Protein AF-H1G327-F1 (afdb_monomer)

Structure (mmCIF, N/CA/C/O backbone):
data_AF-H1G327-F1
#
_entry.id   AF-H1G327-F1
#
loop_
_atom_site.group_PDB
_atom_site.id
_atom_site.type_symbol
_atom_site.label_atom_id
_atom_site.label_alt_id
_atom_site.label_comp_id
_atom_site.label_asym_id
_atom_site.label_entity_id
_atom_site.label_seq_id
_atom_site.pdbx_PDB_ins_code
_atom_site.Cartn_x
_atom_site.Cartn_y
_atom_site.Cartn_z
_atom_site.occupancy
_atom_site.B_iso_or_equiv
_atom_site.auth_seq_id
_atom_site.auth_comp_id
_atom_site.auth_asym_id
_atom_site.auth_atom_id
_atom_site.pdbx_PDB_model_num
ATOM 1 N N . MET A 1 1 ? 2.417 -22.690 12.883 1.00 35.09 1 MET A N 1
ATOM 2 C CA . MET A 1 1 ? 2.692 -21.764 14.005 1.00 35.09 1 MET A CA 1
ATOM 3 C C . MET A 1 1 ? 3.210 -20.440 13.438 1.00 35.09 1 MET A C 1
ATOM 5 O O . MET A 1 1 ? 4.411 -20.250 13.324 1.00 35.09 1 MET A O 1
ATOM 9 N N . PHE A 1 2 ? 2.313 -19.552 12.999 1.00 34.25 2 PHE A N 1
ATOM 10 C CA . PHE A 1 2 ? 2.676 -18.221 12.495 1.00 34.25 2 PHE A CA 1
ATOM 11 C C . PHE A 1 2 ? 2.764 -17.276 13.699 1.00 34.25 2 PHE A C 1
ATOM 13 O O . PHE A 1 2 ? 1.744 -16.910 14.280 1.00 34.25 2 PHE A O 1
ATOM 20 N N . ARG A 1 3 ? 3.977 -16.927 14.141 1.00 35.06 3 ARG A N 1
ATOM 21 C CA . ARG A 1 3 ? 4.141 -15.888 15.166 1.00 35.06 3 ARG A CA 1
ATOM 22 C C . ARG A 1 3 ? 3.789 -14.544 14.526 1.00 35.06 3 ARG A C 1
ATOM 24 O O . ARG A 1 3 ? 4.569 -14.036 13.725 1.00 35.06 3 ARG A O 1
ATOM 31 N N . ARG A 1 4 ? 2.639 -13.966 14.896 1.00 42.50 4 ARG A N 1
ATOM 32 C CA . ARG A 1 4 ? 2.349 -12.535 14.706 1.00 42.50 4 ARG A CA 1
ATOM 33 C C . ARG A 1 4 ? 3.420 -11.742 15.460 1.00 42.50 4 ARG A C 1
ATOM 35 O O . ARG A 1 4 ? 3.302 -11.504 16.656 1.00 42.50 4 ARG A O 1
ATOM 42 N N . ARG A 1 5 ? 4.511 -11.393 14.780 1.00 41.59 5 ARG A N 1
ATOM 43 C CA . ARG A 1 5 ? 5.430 -10.354 15.243 1.00 41.59 5 ARG A CA 1
ATOM 44 C C . ARG A 1 5 ? 4.744 -9.033 14.916 1.00 41.59 5 ARG A C 1
ATOM 46 O O . ARG A 1 5 ? 4.684 -8.661 13.749 1.00 41.59 5 ARG A O 1
ATOM 53 N N . SER A 1 6 ? 4.195 -8.357 15.923 1.00 45.12 6 SER A N 1
ATOM 54 C CA . SER A 1 6 ? 3.923 -6.929 15.789 1.00 45.12 6 SER A CA 1
ATOM 55 C C . SER A 1 6 ? 5.266 -6.262 15.491 1.00 45.12 6 SER A C 1
ATOM 57 O O . SER A 1 6 ? 6.222 -6.385 16.259 1.00 45.12 6 SER A O 1
ATOM 59 N N . LEU A 1 7 ? 5.401 -5.680 14.302 1.00 46.38 7 LEU A N 1
ATOM 60 C CA . LEU A 1 7 ? 6.617 -4.971 13.927 1.00 46.38 7 LEU A CA 1
ATOM 61 C C . LEU A 1 7 ? 6.665 -3.691 14.773 1.00 46.38 7 LEU A C 1
ATOM 63 O O . LEU A 1 7 ? 5.745 -2.879 14.668 1.00 46.38 7 LEU A O 1
ATOM 67 N N . PRO A 1 8 ? 7.679 -3.492 15.635 1.00 49.16 8 PRO A N 1
ATOM 68 C CA . PRO A 1 8 ? 7.801 -2.236 16.359 1.00 49.16 8 PRO A CA 1
ATOM 69 C C . PRO A 1 8 ? 7.996 -1.094 15.352 1.00 49.16 8 PRO A C 1
ATOM 71 O O . PRO A 1 8 ? 8.646 -1.276 14.320 1.00 49.16 8 PRO A O 1
ATOM 74 N N . ALA A 1 9 ? 7.475 0.098 15.660 1.00 54.62 9 ALA A N 1
ATOM 75 C CA . ALA A 1 9 ? 7.558 1.299 14.813 1.00 54.62 9 ALA A CA 1
ATOM 76 C C . ALA A 1 9 ? 9.000 1.704 14.409 1.00 54.62 9 ALA A C 1
ATOM 78 O O . ALA A 1 9 ? 9.211 2.583 13.575 1.00 54.62 9 ALA A O 1
ATOM 79 N N . THR A 1 10 ? 10.011 1.043 14.973 1.00 58.53 10 THR A N 1
ATOM 80 C CA . THR A 1 10 ? 11.437 1.218 14.693 1.00 58.53 10 THR A CA 1
ATOM 81 C C . THR A 1 10 ? 11.879 0.737 13.305 1.00 58.53 10 THR A C 1
ATOM 83 O O . THR A 1 10 ? 12.943 1.148 12.850 1.00 58.53 10 THR A O 1
ATOM 86 N N . TRP A 1 11 ? 11.083 -0.072 12.594 1.00 71.25 11 TRP A N 1
ATOM 87 C CA . TRP A 1 11 ? 11.464 -0.627 11.281 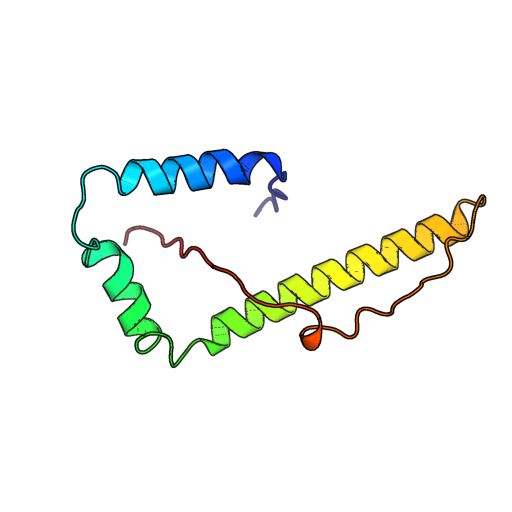1.00 71.25 11 TRP A CA 1
ATOM 88 C C . TRP A 1 11 ? 11.072 0.229 10.071 1.00 71.25 11 TRP A C 1
ATOM 90 O O . TRP A 1 11 ? 11.515 -0.056 8.958 1.00 71.25 11 TRP A O 1
ATOM 100 N N . VAL A 1 12 ? 10.305 1.305 10.271 1.00 79.88 12 VAL A N 1
ATOM 101 C CA . VAL A 1 12 ? 9.834 2.160 9.168 1.00 79.88 12 VAL A CA 1
ATOM 102 C C . VAL A 1 12 ? 11.002 2.842 8.451 1.00 79.88 12 VAL A C 1
ATOM 104 O O . VAL A 1 12 ? 11.101 2.768 7.230 1.00 79.88 12 VAL A O 1
ATOM 107 N N . LYS A 1 13 ? 11.928 3.463 9.197 1.00 84.94 13 LYS A N 1
ATOM 108 C CA . LYS A 1 13 ? 13.077 4.163 8.595 1.00 84.94 13 LYS A CA 1
ATOM 109 C C . LYS A 1 13 ? 13.992 3.214 7.802 1.00 84.94 13 LYS A C 1
ATOM 111 O O . LYS A 1 13 ? 14.223 3.508 6.634 1.00 84.94 13 LYS A O 1
ATOM 116 N N . PRO A 1 14 ? 14.437 2.063 8.351 1.00 88.81 14 PRO A N 1
ATOM 117 C CA . PRO A 1 14 ? 15.233 1.103 7.585 1.00 88.81 14 PRO A CA 1
ATOM 118 C C . PRO A 1 14 ? 14.560 0.609 6.299 1.00 88.81 14 PRO A C 1
ATOM 120 O O . PRO A 1 14 ? 15.232 0.466 5.280 1.00 88.81 14 PRO A O 1
ATOM 123 N N . LEU A 1 15 ? 13.243 0.369 6.322 1.00 86.75 15 LEU A N 1
ATOM 124 C CA . LEU A 1 15 ? 12.496 -0.053 5.134 1.00 86.75 15 LEU A CA 1
ATOM 125 C C . LEU A 1 15 ? 12.527 1.023 4.041 1.00 86.75 15 LEU A C 1
ATOM 127 O O . LEU A 1 15 ? 12.819 0.726 2.883 1.00 86.75 15 LEU A O 1
ATOM 131 N N . LEU A 1 16 ? 12.255 2.275 4.415 1.00 88.38 16 LEU A N 1
ATOM 132 C CA . LEU A 1 16 ? 12.278 3.404 3.485 1.00 88.38 16 LEU A CA 1
ATOM 133 C C . LEU A 1 16 ? 13.693 3.687 2.965 1.00 88.38 16 LEU A C 1
ATOM 135 O O . LEU A 1 16 ? 13.864 3.995 1.786 1.00 88.38 16 LEU A O 1
ATOM 139 N N . ASP A 1 17 ? 14.717 3.527 3.805 1.00 90.62 17 ASP A N 1
ATOM 140 C CA . ASP A 1 17 ? 16.113 3.651 3.388 1.00 90.62 17 ASP A CA 1
ATOM 141 C C . ASP A 1 17 ? 16.512 2.575 2.377 1.00 90.62 17 ASP A C 1
ATOM 143 O O . ASP A 1 17 ? 17.183 2.889 1.390 1.00 90.62 17 ASP A O 1
ATOM 147 N N . LEU A 1 18 ? 16.063 1.332 2.573 1.00 89.62 18 LEU A N 1
ATOM 148 C CA . LEU A 1 18 ? 16.292 0.245 1.626 1.00 89.62 18 LEU A CA 1
ATOM 149 C C . LEU A 1 18 ? 15.595 0.515 0.288 1.00 89.62 18 LEU A C 1
ATOM 151 O O . LEU A 1 18 ? 16.229 0.399 -0.761 1.00 89.62 18 LEU A O 1
ATOM 155 N N . ALA A 1 19 ? 14.324 0.925 0.319 1.00 87.19 19 ALA A N 1
ATOM 156 C CA . ALA A 1 19 ? 13.575 1.282 -0.885 1.00 87.19 19 ALA A CA 1
ATOM 157 C C . ALA A 1 19 ? 14.265 2.427 -1.648 1.00 87.19 19 ALA A C 1
ATOM 159 O O . ALA A 1 19 ? 14.492 2.338 -2.855 1.00 87.19 19 ALA A O 1
ATOM 160 N N . ARG A 1 20 ? 14.702 3.470 -0.931 1.00 89.62 20 ARG A N 1
ATOM 161 C CA . ARG A 1 20 ? 15.462 4.588 -1.502 1.00 89.62 20 ARG A CA 1
ATOM 162 C C . ARG A 1 20 ? 16.790 4.134 -2.109 1.00 89.62 20 ARG A C 1
ATOM 164 O O . ARG A 1 20 ? 17.168 4.610 -3.179 1.00 89.62 20 ARG A O 1
ATOM 171 N N . ALA A 1 21 ? 17.516 3.243 -1.437 1.00 91.50 21 ALA A N 1
ATOM 172 C CA . ALA A 1 21 ? 18.782 2.715 -1.933 1.00 91.50 21 ALA A CA 1
ATOM 173 C C . ALA A 1 21 ? 18.595 1.882 -3.211 1.00 91.50 21 ALA A C 1
ATOM 175 O O . ALA A 1 21 ? 19.370 2.052 -4.151 1.00 91.50 21 ALA A O 1
ATOM 176 N N . ALA A 1 22 ? 17.549 1.053 -3.278 1.00 86.88 22 ALA A N 1
ATOM 177 C CA . ALA A 1 22 ? 17.235 0.225 -4.444 1.00 86.88 22 ALA A CA 1
ATOM 178 C C . ALA A 1 22 ? 16.943 1.052 -5.711 1.00 86.88 22 ALA A C 1
ATOM 180 O O . ALA A 1 22 ? 17.242 0.616 -6.824 1.00 86.88 22 ALA A O 1
ATOM 181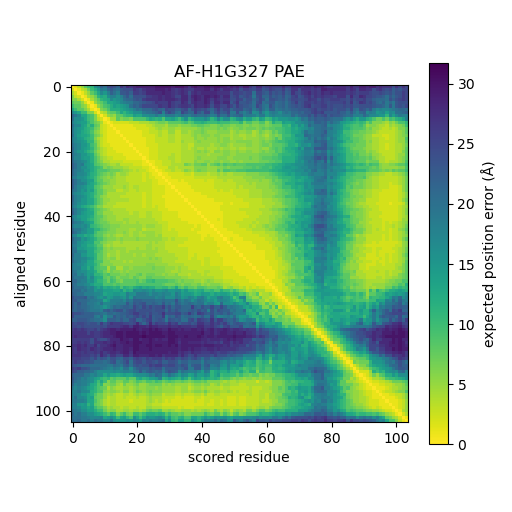 N N . CYS A 1 23 ? 16.408 2.264 -5.546 1.00 88.88 23 CYS A N 1
ATOM 182 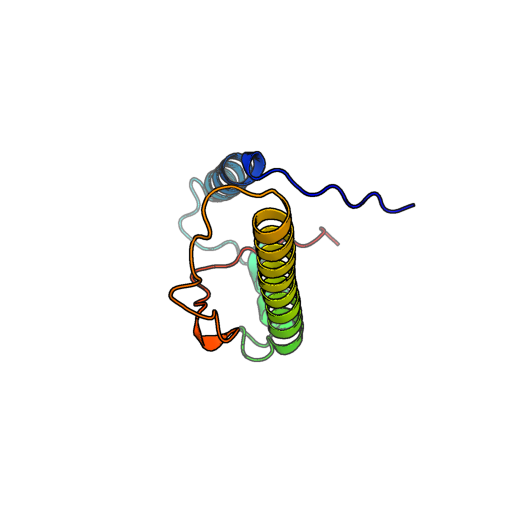C CA . CYS A 1 23 ? 16.095 3.175 -6.648 1.00 88.88 23 CYS A CA 1
ATOM 183 C C . CYS A 1 23 ? 17.260 4.101 -7.048 1.00 88.88 23 CYS A C 1
ATOM 185 O O . CYS A 1 23 ? 17.157 4.830 -8.034 1.00 88.88 23 CYS A O 1
ATOM 187 N N . ARG A 1 24 ? 18.379 4.114 -6.309 1.00 92.06 24 ARG A N 1
ATOM 188 C CA . ARG A 1 24 ? 19.482 5.056 -6.555 1.00 92.06 24 ARG A CA 1
ATOM 189 C C . ARG A 1 24 ? 20.108 4.841 -7.939 1.00 92.06 24 ARG A C 1
ATOM 191 O O . ARG A 1 24 ? 20.440 3.722 -8.312 1.00 92.06 24 ARG A O 1
ATOM 198 N N . GLY A 1 25 ? 20.319 5.933 -8.677 1.00 92.19 25 GLY A N 1
ATOM 199 C CA . GLY A 1 25 ? 20.951 5.902 -10.004 1.00 92.19 25 GLY A CA 1
ATOM 200 C C . GLY A 1 25 ? 20.042 5.394 -11.130 1.00 92.19 25 GLY A C 1
ATOM 201 O O . GLY A 1 25 ? 20.511 5.208 -12.250 1.00 92.19 25 GLY A O 1
ATOM 202 N N . ARG A 1 26 ? 18.751 5.169 -10.857 1.00 89.69 26 ARG A N 1
ATOM 203 C CA . ARG A 1 26 ? 17.740 4.841 -11.866 1.00 89.69 26 ARG A CA 1
ATOM 204 C C . ARG A 1 26 ? 17.005 6.121 -12.260 1.00 89.69 26 ARG A C 1
ATOM 206 O O . ARG A 1 26 ? 16.338 6.718 -11.423 1.00 89.69 26 ARG A O 1
ATOM 213 N N . ALA A 1 27 ? 17.149 6.540 -13.516 1.00 92.12 27 ALA A N 1
ATOM 214 C CA . ALA A 1 27 ? 16.407 7.682 -14.057 1.00 92.12 27 ALA A CA 1
ATOM 215 C C . ALA A 1 27 ? 14.956 7.316 -14.410 1.00 92.12 27 ALA A C 1
ATOM 217 O O . ALA A 1 27 ? 14.075 8.162 -14.333 1.00 92.12 27 ALA A O 1
ATOM 218 N N . GLU A 1 28 ? 14.717 6.046 -14.743 1.00 94.00 28 GLU A N 1
ATOM 219 C CA . GLU A 1 28 ? 13.415 5.531 -15.163 1.00 94.00 28 GLU A CA 1
ATOM 220 C C . GLU A 1 28 ? 12.880 4.477 -14.179 1.00 94.00 28 GLU A C 1
ATOM 222 O O . GLU A 1 28 ? 13.673 3.719 -13.597 1.00 94.00 28 GLU A O 1
ATOM 227 N N . PRO A 1 29 ? 11.547 4.364 -14.013 1.00 90.12 29 PRO A N 1
ATOM 228 C CA . PRO A 1 29 ? 10.928 3.321 -13.204 1.00 90.12 29 PRO A CA 1
ATOM 229 C C . PRO A 1 29 ? 11.284 1.906 -13.680 1.00 90.12 29 PRO A C 1
ATOM 231 O O . PRO A 1 29 ? 11.280 1.592 -14.873 1.00 90.12 29 PRO A O 1
ATOM 234 N N . ILE A 1 30 ? 11.525 0.997 -12.733 1.00 90.25 30 ILE A N 1
ATOM 235 C CA . ILE A 1 30 ? 11.862 -0.398 -13.040 1.00 90.25 30 ILE A CA 1
ATOM 236 C C . ILE A 1 30 ? 10.580 -1.158 -13.403 1.00 90.25 30 ILE A C 1
ATOM 238 O O . ILE A 1 30 ? 9.846 -1.609 -12.527 1.00 90.25 30 ILE A O 1
ATOM 242 N N . GLY A 1 31 ? 10.332 -1.340 -14.703 1.00 91.62 31 GLY A N 1
ATOM 243 C CA . GLY A 1 31 ? 9.146 -2.029 -15.236 1.00 91.62 31 GLY A CA 1
ATOM 244 C C . GLY A 1 31 ? 8.836 -3.375 -14.578 1.00 91.62 31 GLY A C 1
ATOM 245 O O . GLY A 1 31 ? 7.687 -3.651 -14.250 1.00 91.62 31 GLY A O 1
ATOM 246 N N . ALA A 1 32 ? 9.858 -4.196 -14.337 1.00 90.31 32 ALA A N 1
ATOM 247 C CA . ALA A 1 32 ? 9.688 -5.506 -13.710 1.00 90.31 32 ALA A CA 1
ATOM 248 C C . ALA A 1 32 ? 9.148 -5.436 -12.268 1.00 90.31 32 ALA A C 1
ATOM 250 O O . ALA A 1 32 ? 8.553 -6.400 -11.804 1.00 90.31 32 ALA A O 1
ATOM 251 N N . ALA A 1 33 ? 9.329 -4.309 -11.570 1.00 88.31 33 ALA A N 1
ATOM 252 C CA . ALA A 1 33 ? 8.881 -4.147 -10.191 1.00 88.31 33 ALA A CA 1
ATOM 253 C C . ALA A 1 33 ? 7.394 -3.765 -10.085 1.00 88.31 33 ALA A C 1
ATOM 255 O O . ALA A 1 33 ? 6.729 -4.202 -9.150 1.00 88.31 33 ALA A O 1
ATOM 256 N N . TYR A 1 34 ? 6.862 -2.970 -11.024 1.00 90.75 34 TYR A N 1
ATOM 257 C CA . TYR A 1 34 ? 5.482 -2.464 -10.936 1.00 90.75 34 TYR A CA 1
ATOM 258 C C . TYR A 1 34 ? 4.502 -3.139 -11.903 1.00 90.75 34 TYR A C 1
ATOM 260 O O . TYR A 1 34 ? 3.331 -3.284 -11.561 1.00 90.75 34 TYR A O 1
ATOM 268 N N . ARG 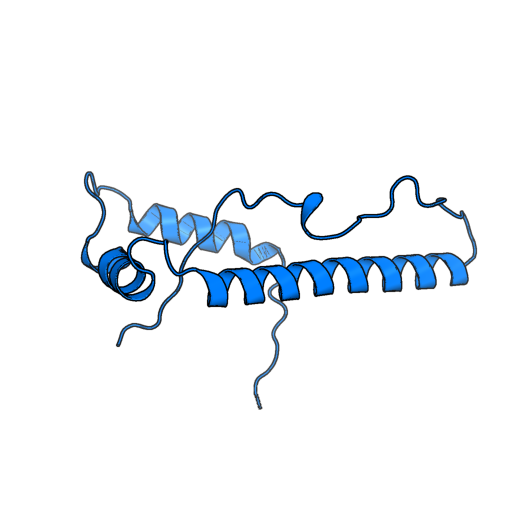A 1 35 ? 4.944 -3.600 -13.087 1.00 94.75 35 ARG A N 1
ATOM 269 C CA . ARG A 1 35 ? 4.040 -4.195 -14.093 1.00 94.75 35 ARG A CA 1
ATOM 270 C C . ARG A 1 35 ? 3.202 -5.360 -13.550 1.00 94.75 35 ARG A C 1
ATOM 272 O O . ARG A 1 35 ? 2.010 -5.363 -13.839 1.00 94.75 35 ARG A O 1
ATOM 279 N N . PRO A 1 36 ? 3.745 -6.308 -12.757 1.00 93.50 36 PRO A N 1
ATOM 280 C CA . PRO A 1 36 ? 2.937 -7.407 -12.224 1.00 93.50 36 PRO A CA 1
ATOM 281 C C . PRO A 1 36 ? 1.814 -6.925 -11.302 1.00 93.50 36 PRO A C 1
ATOM 283 O O . PRO A 1 36 ? 0.716 -7.476 -11.305 1.00 93.50 36 PRO A O 1
ATOM 286 N N . PHE A 1 37 ? 2.079 -5.879 -10.511 1.00 93.44 37 PHE A N 1
ATOM 287 C CA . PHE A 1 37 ? 1.058 -5.266 -9.669 1.00 93.44 37 PHE A CA 1
ATOM 288 C C . PHE A 1 37 ? -0.011 -4.590 -10.523 1.00 93.44 37 PHE A C 1
ATOM 290 O O . PHE A 1 37 ? -1.176 -4.943 -10.405 1.00 93.44 37 PHE A O 1
ATOM 297 N N . ASN A 1 38 ? 0.406 -3.704 -11.425 1.00 94.62 38 ASN A N 1
ATOM 298 C CA . ASN A 1 38 ? -0.482 -2.954 -12.304 1.00 94.62 38 ASN A CA 1
ATOM 299 C C . ASN A 1 38 ? -1.380 -3.855 -13.156 1.00 94.62 38 ASN A C 1
ATOM 301 O O . ASN A 1 38 ? -2.565 -3.589 -13.286 1.00 94.62 38 ASN A O 1
ATOM 305 N N . GLN A 1 39 ? -0.851 -4.945 -13.710 1.00 95.38 39 GLN A N 1
ATOM 306 C CA . GLN A 1 39 ? -1.660 -5.889 -14.485 1.00 95.38 39 GLN A CA 1
ATOM 307 C C . GLN A 1 39 ? -2.748 -6.544 -13.635 1.00 95.38 39 GLN A C 1
ATOM 309 O O . GLN A 1 39 ? -3.873 -6.710 -14.092 1.00 95.38 39 GLN A O 1
ATOM 314 N N . ARG A 1 40 ? -2.415 -6.912 -12.395 1.00 94.31 40 ARG A N 1
ATOM 315 C CA . ARG A 1 40 ? -3.363 -7.543 -11.477 1.00 94.31 40 ARG A CA 1
ATOM 316 C C . ARG A 1 40 ? -4.438 -6.577 -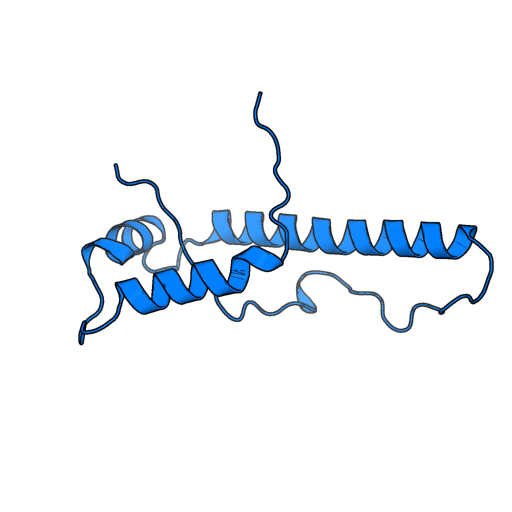10.986 1.00 94.31 40 ARG A C 1
ATOM 318 O O . ARG A 1 40 ? -5.537 -7.028 -10.699 1.00 94.31 40 ARG A O 1
ATOM 325 N N . THR A 1 41 ? -4.114 -5.296 -10.860 1.00 95.12 41 THR A N 1
ATOM 326 C CA . THR A 1 41 ? -5.032 -4.273 -10.345 1.00 95.12 41 THR A CA 1
ATOM 327 C C . THR A 1 41 ? -5.676 -3.440 -11.441 1.00 95.12 41 THR A C 1
ATOM 329 O O . THR A 1 41 ? -6.293 -2.427 -11.131 1.00 95.12 41 THR A O 1
ATOM 332 N N . ASP A 1 42 ? -5.508 -3.809 -12.714 1.00 96.69 42 ASP A N 1
ATOM 333 C CA . ASP A 1 42 ? -5.940 -3.000 -13.859 1.00 96.69 42 ASP A CA 1
ATOM 334 C C . ASP A 1 42 ? -5.494 -1.526 -13.731 1.00 96.69 42 ASP A C 1
ATOM 336 O O . ASP A 1 42 ? -6.298 -0.596 -13.669 1.00 96.69 42 ASP A O 1
ATOM 340 N N . ASP A 1 43 ? -4.181 -1.335 -13.579 1.00 93.88 43 ASP A N 1
ATOM 341 C CA . ASP A 1 43 ? -3.521 -0.051 -13.308 1.00 93.88 43 ASP A CA 1
ATOM 342 C C . ASP A 1 43 ? -4.117 0.697 -12.096 1.00 93.88 43 ASP A C 1
ATOM 344 O O . ASP A 1 43 ? -4.157 1.925 -12.045 1.00 93.88 43 ASP A O 1
ATOM 348 N N . GLY A 1 44 ? -4.561 -0.057 -11.085 1.00 89.81 44 GL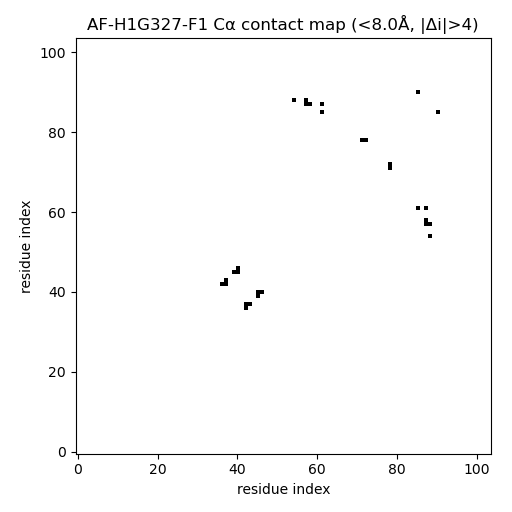Y A N 1
ATOM 349 C CA . GLY A 1 44 ? -5.141 0.469 -9.850 1.00 89.81 44 GLY A CA 1
ATOM 350 C C . GLY A 1 44 ? -6.652 0.709 -9.900 1.00 89.81 44 GLY A C 1
ATOM 351 O O . GLY A 1 44 ? -7.196 1.244 -8.936 1.00 89.81 44 GLY A O 1
ATOM 352 N N . ARG A 1 45 ? -7.344 0.317 -10.976 1.00 93.19 45 ARG A N 1
ATOM 353 C CA . ARG A 1 45 ? -8.814 0.370 -11.046 1.00 93.19 45 ARG A CA 1
ATOM 354 C C . ARG A 1 45 ? -9.483 -0.716 -10.204 1.00 93.19 45 ARG A C 1
ATOM 356 O O . ARG A 1 45 ? -10.530 -0.460 -9.617 1.00 93.19 45 ARG A O 1
ATOM 363 N N . ASP A 1 46 ? -8.865 -1.889 -10.101 1.00 94.12 46 ASP A N 1
ATOM 364 C CA . ASP A 1 46 ? -9.301 -2.982 -9.233 1.00 94.12 46 ASP A CA 1
ATOM 365 C C . ASP A 1 46 ? -8.412 -3.071 -7.984 1.00 94.12 46 ASP A C 1
ATOM 367 O O . ASP A 1 46 ? -7.397 -3.773 -7.936 1.00 94.12 46 ASP A O 1
ATOM 371 N N . MET A 1 47 ? -8.784 -2.290 -6.968 1.00 92.50 47 MET A N 1
ATOM 372 C CA . MET A 1 47 ? -8.083 -2.207 -5.680 1.00 92.50 47 MET A CA 1
ATOM 373 C C . MET A 1 47 ? -8.918 -2.726 -4.504 1.00 92.50 47 MET A C 1
ATOM 375 O O . MET A 1 47 ? -8.464 -2.632 -3.364 1.00 92.50 47 MET A O 1
ATOM 379 N N . GLY A 1 48 ? -10.102 -3.301 -4.757 1.00 91.25 48 GLY A N 1
ATOM 380 C CA . GLY A 1 48 ? -11.078 -3.655 -3.716 1.00 91.25 48 GLY A CA 1
ATOM 381 C C . GLY A 1 48 ? -10.483 -4.521 -2.606 1.00 91.25 48 GLY A C 1
ATOM 382 O O . GLY A 1 48 ? -10.567 -4.171 -1.434 1.00 91.25 48 GLY A O 1
ATOM 383 N N . PHE A 1 49 ? -9.741 -5.568 -2.978 1.00 91.12 49 PHE A N 1
ATOM 384 C CA . PHE A 1 49 ? -9.053 -6.437 -2.018 1.00 91.12 49 PHE A CA 1
ATOM 385 C C . PHE A 1 49 ? -8.095 -5.682 -1.078 1.00 91.12 49 PHE A C 1
ATOM 387 O O . PHE A 1 49 ? -7.976 -6.022 0.098 1.00 91.12 49 PHE A O 1
ATOM 394 N N . TYR A 1 50 ? -7.379 -4.672 -1.578 1.00 90.62 50 TYR A N 1
ATOM 395 C CA . TYR A 1 50 ? -6.436 -3.899 -0.766 1.00 90.62 50 TYR A CA 1
ATOM 396 C C . TYR A 1 50 ? -7.141 -2.867 0.103 1.00 90.62 50 TYR A C 1
ATOM 398 O O . TYR A 1 50 ? -6.731 -2.677 1.248 1.00 90.62 50 TYR A O 1
ATOM 406 N N . SER A 1 51 ? -8.194 -2.239 -0.421 1.00 88.38 51 SER A N 1
ATOM 407 C CA . SER A 1 51 ? -9.049 -1.338 0.348 1.00 88.38 51 SER A CA 1
ATOM 408 C C . SER A 1 51 ? -9.698 -2.079 1.517 1.00 88.38 51 SER A C 1
ATOM 410 O O . SER A 1 51 ? -9.587 -1.624 2.647 1.00 88.38 51 SER A O 1
ATOM 412 N N . ASP A 1 52 ? -10.210 -3.295 1.305 1.00 89.19 52 ASP A N 1
ATOM 413 C CA . ASP A 1 52 ? -10.781 -4.117 2.380 1.00 89.19 52 ASP A CA 1
ATOM 414 C C . ASP A 1 52 ? -9.760 -4.439 3.487 1.00 89.19 52 ASP A C 1
ATOM 416 O O . ASP A 1 52 ? -10.104 -4.532 4.670 1.00 89.19 52 ASP A O 1
ATOM 420 N N . LEU A 1 53 ? -8.486 -4.638 3.128 1.00 89.94 53 LEU A N 1
ATOM 421 C CA . LEU A 1 53 ? -7.411 -4.849 4.103 1.00 89.94 53 LEU A CA 1
ATOM 422 C C . LEU A 1 53 ? -7.065 -3.563 4.864 1.00 89.94 53 LEU A C 1
ATOM 424 O O . LEU A 1 53 ? -6.790 -3.624 6.066 1.00 89.94 53 LEU A O 1
ATOM 428 N N . LEU A 1 54 ? -7.073 -2.416 4.184 1.00 87.44 54 LEU A N 1
ATOM 429 C CA . LEU A 1 54 ? -6.868 -1.108 4.804 1.00 87.44 54 LEU A CA 1
ATOM 430 C C . LEU A 1 54 ? -7.992 -0.798 5.799 1.00 87.44 54 LEU A C 1
ATOM 432 O O . LEU A 1 54 ? -7.710 -0.443 6.944 1.00 87.44 54 LEU A O 1
ATOM 436 N N . ASP A 1 55 ? -9.240 -1.037 5.406 1.00 84.19 55 ASP A N 1
ATOM 437 C CA . ASP A 1 55 ? -10.428 -0.867 6.242 1.00 84.19 55 ASP A CA 1
ATOM 438 C C . ASP A 1 55 ? -10.336 -1.706 7.520 1.00 84.19 55 ASP A C 1
ATOM 440 O O . ASP A 1 55 ? -10.595 -1.221 8.624 1.00 84.19 55 ASP A O 1
ATOM 444 N N . GLN A 1 56 ? -9.912 -2.968 7.399 1.00 86.44 56 GLN A N 1
ATOM 445 C CA . GLN A 1 56 ? -9.689 -3.847 8.550 1.00 86.44 56 GLN A CA 1
ATOM 446 C C . GLN A 1 56 ? -8.578 -3.332 9.471 1.00 86.44 56 GLN A C 1
ATOM 448 O O . GLN A 1 56 ? -8.715 -3.393 10.696 1.00 86.44 56 GLN A O 1
ATOM 453 N N . ALA A 1 57 ? -7.484 -2.813 8.909 1.00 84.94 57 ALA A N 1
ATOM 454 C CA . ALA A 1 57 ? -6.390 -2.253 9.694 1.00 84.94 57 ALA A CA 1
ATOM 455 C C . ALA A 1 57 ? -6.825 -0.991 10.457 1.00 84.94 57 ALA A C 1
ATOM 457 O O . ALA A 1 57 ? -6.535 -0.877 11.648 1.00 84.94 57 ALA A O 1
ATOM 458 N N . ILE A 1 58 ? -7.568 -0.087 9.812 1.00 82.00 58 ILE A N 1
ATOM 459 C CA . ILE A 1 58 ? -8.106 1.131 10.437 1.00 82.00 58 ILE A CA 1
ATOM 460 C C . ILE A 1 58 ? -9.068 0.770 11.570 1.00 82.00 58 ILE A C 1
ATOM 462 O O . ILE A 1 58 ? -8.906 1.259 12.688 1.00 82.00 58 ILE A O 1
ATOM 466 N N . ARG A 1 59 ? -10.004 -0.160 11.337 1.00 81.31 59 ARG A N 1
ATOM 467 C CA . ARG A 1 59 ? -10.912 -0.660 12.386 1.00 81.31 59 ARG A CA 1
ATOM 468 C C . ARG A 1 59 ? -10.152 -1.246 13.575 1.00 81.31 59 ARG A C 1
ATOM 470 O O . ARG A 1 59 ? -10.519 -0.988 14.716 1.00 81.31 59 ARG A O 1
ATOM 477 N N . SER A 1 60 ? -9.069 -1.984 13.323 1.00 83.12 60 SER A N 1
ATOM 478 C CA . SER A 1 60 ? -8.219 -2.516 14.392 1.00 83.12 60 SER A CA 1
ATOM 479 C C . SER A 1 60 ? -7.513 -1.417 15.191 1.00 83.12 60 SER A C 1
ATOM 481 O O . SER A 1 60 ? -7.292 -1.606 16.383 1.00 83.12 60 SER A O 1
ATOM 483 N N . ILE A 1 61 ? -7.133 -0.298 14.567 1.00 77.75 61 ILE A N 1
ATOM 484 C CA . ILE A 1 61 ? -6.515 0.840 15.263 1.00 77.75 61 ILE A CA 1
ATOM 485 C C . ILE A 1 61 ? -7.542 1.533 16.160 1.00 77.75 61 ILE A C 1
ATOM 487 O O . ILE A 1 61 ? -7.234 1.792 17.322 1.00 77.75 61 ILE A O 1
ATOM 491 N N . ILE A 1 62 ? -8.750 1.780 15.640 1.00 75.88 62 ILE A N 1
ATOM 492 C CA . ILE A 1 62 ? -9.853 2.390 16.398 1.00 75.88 62 ILE A CA 1
ATOM 493 C C . ILE A 1 62 ? -10.187 1.528 17.619 1.00 75.88 62 ILE A C 1
ATOM 495 O O . ILE A 1 62 ? -10.184 2.027 18.737 1.00 75.88 62 ILE A O 1
ATOM 499 N N . GLN A 1 63 ? -10.351 0.214 17.436 1.00 74.06 63 GLN A N 1
ATOM 500 C CA . GLN A 1 63 ? -10.665 -0.694 18.540 1.00 74.06 63 GLN A CA 1
ATOM 501 C C . GLN A 1 63 ? -9.589 -0.685 19.642 1.00 74.06 63 GLN A C 1
ATOM 503 O O . GLN A 1 63 ? -9.912 -0.660 20.825 1.00 74.06 63 GLN A O 1
ATOM 508 N N . VAL A 1 64 ? -8.301 -0.673 19.275 1.00 74.81 64 VAL A N 1
ATOM 509 C CA . VAL A 1 64 ? -7.203 -0.598 20.258 1.00 74.81 64 VAL A CA 1
ATOM 510 C C . VAL A 1 64 ? -7.191 0.746 20.996 1.00 74.81 64 VAL A C 1
ATOM 512 O O . VAL A 1 64 ? -6.740 0.807 22.140 1.00 74.81 64 VAL A O 1
ATOM 515 N N . GLN A 1 65 ? -7.641 1.827 20.356 1.00 67.56 65 GLN A N 1
ATOM 516 C CA . GLN A 1 65 ? -7.783 3.129 21.004 1.00 67.56 65 GLN A CA 1
ATOM 517 C C . GLN A 1 65 ? -8.934 3.106 22.021 1.00 67.56 65 GLN A C 1
ATOM 519 O O . GLN A 1 65 ? -8.709 3.457 23.177 1.00 67.56 65 GLN A O 1
ATOM 524 N N . ASP A 1 66 ? -10.098 2.578 21.636 1.00 63.94 66 ASP A N 1
ATOM 525 C CA . ASP A 1 66 ? -11.262 2.440 22.523 1.00 63.94 66 ASP A CA 1
ATOM 526 C C . ASP A 1 66 ? -10.951 1.570 23.757 1.00 63.94 66 ASP A C 1
ATOM 528 O O . ASP A 1 66 ? -11.302 1.924 24.883 1.00 63.94 66 ASP A O 1
ATOM 532 N N . GLU A 1 67 ? -10.238 0.452 23.574 1.00 60.38 67 GLU A N 1
ATOM 533 C CA . GLU A 1 67 ? -9.807 -0.428 24.673 1.00 60.38 67 GLU A CA 1
ATOM 534 C C . GLU A 1 67 ? -8.880 0.300 25.670 1.00 60.38 67 GLU A C 1
ATOM 536 O O . GLU A 1 67 ? -9.044 0.172 26.885 1.00 60.38 67 GLU A O 1
ATOM 541 N N . LYS A 1 68 ? -7.941 1.124 25.182 1.00 59.41 68 LYS A N 1
ATOM 542 C CA . LYS A 1 68 ? -7.034 1.922 26.033 1.00 59.41 68 LYS A CA 1
ATOM 543 C C . LYS A 1 68 ? -7.738 3.057 26.768 1.00 59.41 68 LYS A C 1
ATOM 545 O O . LYS A 1 68 ? -7.334 3.407 27.882 1.00 59.41 68 LYS A O 1
ATOM 550 N N . ASP A 1 69 ? -8.751 3.648 26.148 1.00 57.62 69 ASP A N 1
ATOM 551 C CA . ASP A 1 69 ? -9.536 4.721 26.749 1.00 57.62 69 ASP A CA 1
ATOM 552 C C . ASP A 1 69 ? -10.420 4.174 27.879 1.00 57.62 69 ASP A C 1
ATOM 554 O O . ASP A 1 69 ? -10.501 4.787 28.946 1.00 57.62 69 ASP A O 1
ATOM 558 N N . LEU A 1 70 ? -10.975 2.965 27.722 1.00 57.81 70 LEU A N 1
ATOM 559 C CA . LEU A 1 70 ? -11.651 2.244 28.805 1.00 57.81 70 LEU A CA 1
ATOM 560 C C . LEU A 1 70 ? -10.696 1.898 29.958 1.00 57.81 70 LEU A C 1
ATOM 562 O O . LEU A 1 70 ? -11.001 2.210 31.109 1.00 57.81 70 LEU A O 1
ATOM 566 N N . ASP A 1 71 ? -9.519 1.333 29.686 1.00 56.94 71 ASP A N 1
ATOM 567 C CA . ASP A 1 71 ? -8.526 1.031 30.733 1.00 56.94 71 ASP A CA 1
ATOM 568 C C . ASP A 1 71 ? -8.074 2.295 31.496 1.00 56.94 71 ASP A C 1
ATOM 570 O O . ASP A 1 71 ? -7.840 2.270 32.710 1.00 56.94 71 ASP A O 1
ATOM 574 N N . SER A 1 72 ? -8.005 3.436 30.806 1.00 54.34 72 SER A N 1
ATOM 575 C CA . SER A 1 72 ? -7.692 4.740 31.406 1.00 54.34 72 SER A CA 1
ATOM 576 C C . SER A 1 72 ? -8.847 5.284 32.266 1.00 54.34 72 SER A C 1
ATOM 578 O O . SER A 1 72 ? -8.600 5.924 33.291 1.00 54.34 72 SER A O 1
ATOM 580 N N . LEU A 1 73 ? -10.108 4.981 31.919 1.00 57.94 73 LEU A N 1
ATOM 581 C CA . LEU A 1 73 ? -11.284 5.266 32.758 1.00 57.94 73 LEU A CA 1
ATOM 582 C C . LEU A 1 73 ? -11.290 4.438 34.055 1.00 57.94 73 LEU A C 1
ATOM 584 O O . LEU A 1 73 ? -11.699 4.949 35.099 1.00 57.94 73 LEU A O 1
ATOM 588 N N . PHE A 1 74 ? -10.797 3.197 34.024 1.00 53.06 74 PHE A N 1
ATOM 589 C CA . PHE A 1 74 ? -10.763 2.312 35.196 1.00 53.06 74 PHE A CA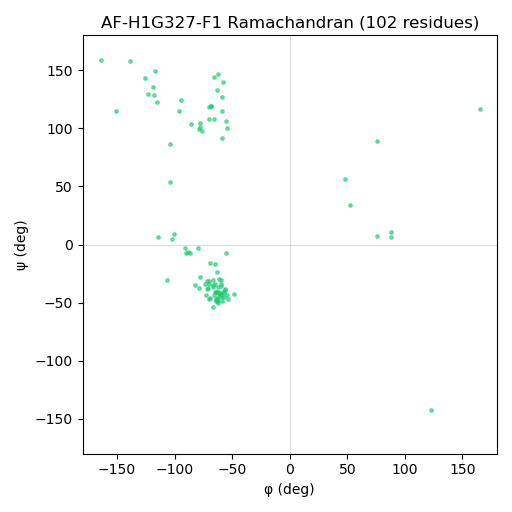 1
ATOM 590 C C . PHE A 1 74 ? -9.512 2.471 36.088 1.00 53.06 74 PHE A C 1
ATOM 592 O O . PHE A 1 74 ? -9.485 1.920 37.188 1.00 53.06 74 PHE A O 1
ATOM 599 N N . THR A 1 75 ? -8.501 3.254 35.682 1.00 56.75 75 THR A N 1
ATOM 600 C CA . THR A 1 75 ? -7.242 3.461 36.443 1.00 56.75 75 THR A CA 1
ATOM 601 C C . THR A 1 75 ? -7.143 4.791 37.214 1.00 56.75 75 THR A C 1
ATOM 603 O O . THR A 1 75 ? -6.164 5.034 37.919 1.00 56.75 75 THR A O 1
ATOM 606 N N . GLY A 1 76 ? -8.205 5.603 37.224 1.00 46.19 76 GLY A N 1
ATOM 607 C CA . GLY A 1 76 ? -8.576 6.371 38.422 1.00 46.19 76 GLY A CA 1
ATOM 608 C C . GLY A 1 76 ? -7.963 7.758 38.666 1.00 46.19 76 GLY A C 1
ATOM 609 O O . GLY A 1 76 ? -8.192 8.304 39.744 1.00 46.19 76 GLY A O 1
ATOM 610 N N . SER A 1 77 ? -7.251 8.405 37.736 1.00 49.12 77 SER A N 1
ATOM 611 C CA . SER A 1 77 ? -6.914 9.831 37.926 1.00 49.12 77 SER A CA 1
ATOM 612 C C . SER A 1 77 ? -6.757 10.597 36.610 1.00 49.12 77 SER A C 1
ATOM 614 O O . SER A 1 77 ? -5.820 10.361 35.856 1.00 49.12 77 SER A O 1
ATOM 616 N N . ARG A 1 78 ? -7.670 11.558 36.393 1.00 44.25 78 ARG A N 1
ATOM 617 C CA . ARG A 1 78 ? -7.905 12.401 35.198 1.00 44.25 78 ARG A CA 1
ATOM 618 C C . ARG A 1 78 ? -8.596 11.707 34.024 1.00 44.25 78 ARG A C 1
ATOM 620 O O . ARG A 1 78 ? -7.979 11.279 33.058 1.00 44.25 78 ARG A O 1
ATOM 627 N N . THR A 1 79 ? -9.921 11.767 34.063 1.00 48.22 79 THR A N 1
ATOM 628 C CA . THR A 1 79 ? -10.788 11.717 32.884 1.00 48.22 79 THR A CA 1
ATOM 629 C C . THR A 1 79 ? -10.373 12.798 31.878 1.00 48.22 79 THR A C 1
ATOM 631 O O . THR A 1 79 ? -10.724 13.969 32.034 1.00 48.22 79 THR A O 1
ATOM 634 N N . SER A 1 80 ? -9.625 12.415 30.844 1.00 50.66 80 SER A N 1
ATOM 635 C CA . SER A 1 80 ? -9.588 13.160 29.587 1.00 50.66 80 SER A CA 1
ATOM 636 C C . SER A 1 80 ? -10.882 12.831 28.853 1.00 50.66 80 SER A C 1
ATOM 638 O O . SER A 1 80 ? -11.006 11.765 28.261 1.00 50.66 80 SER A O 1
ATOM 640 N N . ALA A 1 81 ? -11.886 13.698 28.969 1.00 44.44 81 ALA A N 1
ATOM 641 C CA . ALA A 1 81 ? -13.116 13.564 28.202 1.00 44.44 81 ALA A CA 1
ATOM 642 C C . ALA A 1 81 ? -12.782 13.579 26.700 1.00 44.44 81 ALA A C 1
ATOM 644 O O . ALA A 1 81 ? -12.090 14.482 26.231 1.00 44.44 81 ALA A O 1
ATOM 645 N N . LEU A 1 82 ? -13.250 12.563 25.974 1.00 46.34 82 LEU A N 1
ATOM 646 C CA . LEU A 1 82 ? -13.101 12.409 24.528 1.00 46.34 82 LEU A CA 1
ATOM 647 C C . LEU A 1 82 ? -13.652 13.640 23.791 1.00 46.34 82 LEU A C 1
ATOM 649 O O . LEU A 1 82 ? -14.862 13.818 23.681 1.00 46.34 82 LEU A O 1
ATOM 653 N N . THR A 1 83 ? -12.768 14.480 23.257 1.00 48.28 83 THR A N 1
ATOM 654 C CA . THR A 1 83 ? -13.122 15.595 22.365 1.00 48.28 83 THR A CA 1
ATOM 655 C C . THR A 1 83 ? -12.792 15.256 20.910 1.00 48.28 83 THR A C 1
ATOM 657 O O . THR A 1 83 ? -12.007 15.960 20.289 1.00 48.28 83 THR A O 1
ATOM 660 N N . ASN A 1 84 ? -13.299 14.127 20.408 1.00 49.28 84 ASN A N 1
ATOM 661 C CA . ASN A 1 84 ? -13.747 13.895 19.022 1.00 49.28 84 ASN A CA 1
ATOM 662 C C . ASN A 1 84 ? -13.911 12.383 18.800 1.00 49.28 84 ASN A C 1
ATOM 664 O O . ASN A 1 84 ? -12.913 11.665 18.866 1.00 49.28 84 ASN A O 1
ATOM 668 N N . PRO A 1 85 ? -15.121 11.877 18.520 1.00 53.78 85 PRO A N 1
ATOM 669 C CA . PRO A 1 85 ? -15.278 10.500 18.076 1.00 53.78 85 PRO A CA 1
ATOM 670 C C . PRO A 1 85 ? -14.684 10.358 16.670 1.00 53.78 85 PRO A C 1
ATOM 672 O O . PRO A 1 85 ? -15.144 11.015 15.737 1.00 53.78 85 PRO A O 1
ATOM 675 N N . ILE A 1 86 ? -13.667 9.507 16.526 1.00 58.00 86 ILE A N 1
ATOM 676 C CA . ILE A 1 86 ? -13.184 9.050 15.218 1.00 58.00 86 ILE A CA 1
ATOM 677 C C . ILE A 1 86 ? -14.331 8.226 14.606 1.00 58.00 86 ILE A C 1
ATOM 679 O O . ILE A 1 86 ? -14.648 7.144 15.095 1.00 58.00 86 ILE A O 1
ATOM 683 N N . SER A 1 87 ? -15.008 8.761 13.589 1.00 59.44 87 SER A N 1
ATOM 684 C CA . SER A 1 87 ? -16.191 8.181 12.934 1.00 59.44 87 SER A CA 1
ATOM 685 C C . SER A 1 87 ? -15.868 7.075 11.926 1.00 59.44 87 SER A C 1
ATOM 687 O O . SER A 1 87 ? -16.784 6.448 11.393 1.00 59.44 87 SER A O 1
ATOM 689 N N . GLY A 1 88 ? -14.591 6.775 11.687 1.00 57.97 88 GLY A N 1
ATOM 690 C CA . GLY A 1 88 ? -14.167 5.661 10.840 1.00 57.97 88 GLY A CA 1
ATOM 691 C C . GLY A 1 88 ? -13.280 6.119 9.692 1.00 57.97 88 GLY A C 1
ATOM 692 O O . GLY A 1 88 ? -12.436 6.982 9.883 1.00 57.97 88 GLY A O 1
ATOM 693 N N . LEU A 1 89 ? -13.444 5.512 8.513 1.00 59.56 89 LEU A N 1
ATOM 694 C CA . LEU A 1 89 ? -12.601 5.741 7.329 1.00 59.56 89 LEU A CA 1
ATOM 695 C C . LEU A 1 89 ? -12.590 7.189 6.833 1.00 59.56 89 LEU A C 1
ATOM 697 O O . LEU A 1 89 ? -11.564 7.624 6.328 1.00 59.56 89 LEU A O 1
ATOM 701 N N . ASP A 1 90 ? -13.686 7.927 7.017 1.00 65.31 90 ASP A N 1
ATOM 702 C CA . ASP A 1 90 ? -13.811 9.318 6.559 1.00 65.31 90 ASP A CA 1
ATOM 703 C C . ASP A 1 90 ? -12.843 10.280 7.274 1.00 65.31 90 ASP A C 1
ATOM 705 O O . ASP A 1 90 ? -12.574 11.372 6.776 1.00 65.31 90 ASP A O 1
ATOM 709 N N . ASP A 1 91 ? -12.273 9.861 8.410 1.00 71.38 91 ASP A N 1
ATOM 710 C CA . ASP A 1 91 ? -11.261 10.622 9.148 1.00 71.38 91 ASP A CA 1
ATOM 711 C C . ASP A 1 91 ? -9.820 10.282 8.725 1.00 71.38 91 ASP A C 1
ATOM 713 O O . ASP A 1 91 ? -8.863 10.866 9.242 1.00 71.38 91 ASP A O 1
ATOM 717 N N . PHE A 1 92 ? -9.636 9.327 7.806 1.00 76.19 92 PHE A N 1
ATOM 718 C CA . PHE A 1 92 ? -8.326 8.867 7.354 1.00 76.19 92 PHE A CA 1
ATOM 719 C C . PHE A 1 92 ? -8.137 9.102 5.857 1.00 76.19 92 PHE A C 1
ATOM 721 O O . PHE A 1 92 ? -8.971 8.752 5.030 1.00 76.19 92 PHE A O 1
ATOM 728 N N . GLU A 1 93 ? -6.961 9.609 5.495 1.00 79.62 93 GLU A N 1
ATOM 729 C CA . GLU A 1 93 ? -6.555 9.779 4.104 1.00 79.62 93 GLU A CA 1
ATOM 730 C C . GLU A 1 93 ? -5.317 8.921 3.804 1.00 79.62 93 GLU A C 1
ATOM 732 O O . GLU A 1 93 ? -4.305 8.968 4.515 1.00 79.62 93 GLU A O 1
ATOM 737 N N . LEU A 1 94 ? -5.375 8.121 2.734 1.00 82.25 94 LEU A N 1
ATOM 738 C CA . LEU A 1 94 ? -4.234 7.329 2.281 1.00 82.25 94 LEU A CA 1
ATOM 739 C C . LEU A 1 94 ? -3.243 8.219 1.519 1.00 82.25 94 LEU A C 1
ATOM 741 O O . LEU A 1 94 ? -3.414 8.489 0.336 1.00 82.25 94 LEU A O 1
ATOM 745 N N . MET A 1 95 ? -2.158 8.616 2.184 1.00 84.06 95 MET A N 1
ATOM 746 C CA . MET A 1 95 ? -1.089 9.412 1.562 1.00 84.06 95 MET A CA 1
ATOM 747 C C . MET A 1 95 ? -0.216 8.610 0.590 1.00 84.06 95 MET A C 1
ATOM 749 O O . MET A 1 95 ? 0.185 9.104 -0.460 1.00 84.06 95 MET A O 1
ATOM 753 N N . SER A 1 96 ? 0.162 7.387 0.969 1.00 84.19 96 SER A N 1
ATOM 754 C CA . SER A 1 96 ? 1.032 6.530 0.158 1.00 84.19 96 SER A CA 1
ATOM 755 C C . SER A 1 96 ? 0.978 5.079 0.624 1.00 84.19 96 SER A C 1
ATOM 757 O O . SER A 1 96 ? 0.641 4.795 1.774 1.00 84.19 96 SER A O 1
ATOM 759 N N . PHE A 1 97 ? 1.359 4.162 -0.263 1.00 87.94 97 PHE A N 1
ATOM 760 C CA . PHE A 1 97 ? 1.520 2.747 0.048 1.00 87.94 97 PHE A CA 1
ATOM 761 C C . PHE A 1 97 ? 2.775 2.185 -0.622 1.00 87.94 97 PHE A C 1
ATOM 763 O O . PHE A 1 97 ? 3.281 2.724 -1.607 1.00 87.94 97 PHE A O 1
ATOM 770 N N . ILE A 1 98 ? 3.275 1.076 -0.079 1.00 87.44 98 ILE A N 1
ATOM 771 C CA . ILE A 1 98 ? 4.376 0.305 -0.657 1.00 87.44 98 ILE A CA 1
ATOM 772 C C . ILE A 1 98 ? 3.880 -1.117 -0.868 1.00 87.44 98 ILE A C 1
ATOM 774 O O . ILE A 1 98 ? 3.357 -1.746 0.051 1.00 87.44 98 ILE A O 1
ATOM 778 N N . VAL A 1 99 ? 4.079 -1.635 -2.076 1.00 89.06 99 VAL A N 1
ATOM 779 C CA . VAL A 1 99 ? 3.739 -3.014 -2.415 1.00 89.06 99 VAL A CA 1
ATOM 780 C C . VAL A 1 99 ? 4.974 -3.887 -2.236 1.00 89.06 99 VAL A C 1
ATOM 782 O O . VAL A 1 99 ? 6.013 -3.638 -2.844 1.00 89.06 99 VAL A O 1
ATOM 785 N N . VAL A 1 100 ? 4.852 -4.935 -1.423 1.00 86.69 100 VAL A N 1
ATOM 786 C CA . VAL A 1 100 ? 5.896 -5.950 -1.237 1.00 86.69 100 VAL A CA 1
ATOM 787 C C . VAL A 1 100 ? 5.363 -7.280 -1.751 1.00 86.69 100 VAL A C 1
ATOM 789 O O . VAL A 1 100 ? 4.314 -7.746 -1.310 1.00 86.69 100 VAL A O 1
ATOM 792 N N . GLN A 1 101 ? 6.071 -7.881 -2.704 1.00 81.62 101 GLN A N 1
ATOM 793 C CA . GLN A 1 101 ? 5.697 -9.148 -3.333 1.00 81.62 101 GLN A CA 1
ATOM 794 C C . GLN A 1 101 ? 6.870 -10.119 -3.217 1.00 81.62 101 GLN A C 1
ATOM 796 O O . GLN A 1 101 ? 8.028 -9.706 -3.291 1.00 81.62 101 GLN A O 1
ATOM 801 N N . GLY A 1 102 ? 6.578 -11.403 -3.014 1.00 78.19 102 GLY A N 1
ATOM 802 C CA . GLY A 1 102 ? 7.601 -12.438 -3.135 1.00 78.19 102 GLY A CA 1
ATOM 803 C C . GLY A 1 102 ? 8.074 -12.536 -4.584 1.0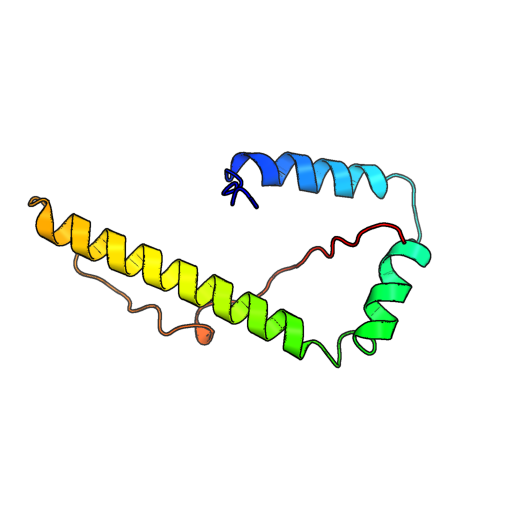0 78.19 102 GLY A C 1
ATOM 804 O O . GLY A 1 102 ? 7.274 -12.368 -5.503 1.00 78.19 102 GLY A O 1
ATOM 805 N N . VAL A 1 103 ? 9.363 -12.808 -4.782 1.00 62.88 103 VAL A N 1
ATOM 806 C CA . VAL A 1 103 ? 9.877 -13.188 -6.102 1.00 62.88 103 VAL A CA 1
ATOM 807 C C . VAL A 1 103 ? 9.301 -14.569 -6.416 1.00 62.88 103 VAL A C 1
ATOM 809 O O . VAL A 1 103 ? 9.502 -15.492 -5.624 1.00 62.88 103 VAL A O 1
ATOM 812 N N . GLN A 1 104 ? 8.533 -14.678 -7.500 1.00 51.38 104 GLN A N 1
ATOM 813 C CA . 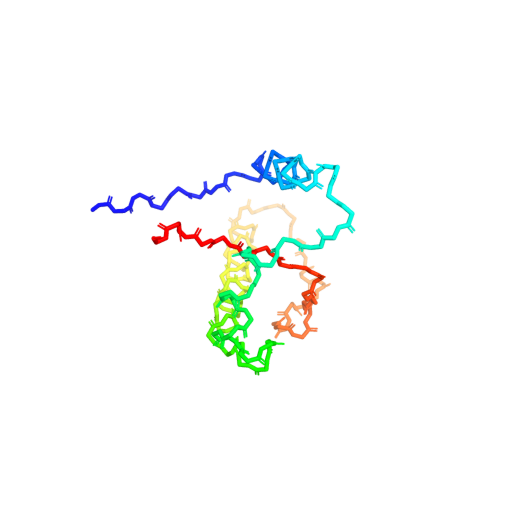GLN A 1 104 ? 8.110 -15.967 -8.053 1.00 51.38 104 GLN A CA 1
ATOM 814 C C . GLN A 1 104 ? 9.145 -16.476 -9.048 1.00 51.38 104 GLN A C 1
ATOM 816 O O . GLN A 1 104 ? 9.695 -15.632 -9.792 1.00 51.38 104 GLN A O 1
#

Sequence (104 aa):
MFRRRSLPATWVKPLLDLARAACRGRAEPIGAAYRPFNQRTDDGRDMGFYSDLLDQAIRSIIQVQDEKDLDSLFTGSRTSALTNPISGLDDFELMSFIVVQGVQ

Radius of gyration: 19.23 Å; Cα contacts (8 Å, |Δi|>4): 15; chains: 1; bounding box: 37×37×54 Å

Secondary structure (DSSP, 8-state):
--------GGGHHHHHHHHHHHTTT-SS--HHHHHHHHHHTTTTT--HHHHHHHHHHHHHHHHHHHHHHHHHHHS-S-----S----SGGG-------------

Foldseek 3Di:
DDPPDPDPPVCPVVVVVVVVVVCPPPPDDDCVVCVVVCVVCVNVVNCVVVVVVVQVVQVVVLVVVVVVLVVVVVPDPDDPDDPDPPPGPVVDDDPDDDDDDDDD

Mean predicted aligned error: 11.74 Å

pLDDT: mean 74.53, std 18.33, range [34.25, 96.69]

Solvent-accessible surface area (backbone atoms only — not comparable to full-atom values): 7003 Å² total; per-residue (Å²): 136,84,78,84,71,80,76,62,85,78,52,57,62,62,52,52,50,49,57,52,57,75,50,60,95,55,92,64,85,63,59,86,77,47,49,69,56,32,67,73,14,61,74,63,74,56,42,62,76,57,50,56,52,49,53,52,52,52,53,52,52,53,51,56,48,55,54,50,52,51,54,52,65,74,68,74,80,78,88,77,77,86,89,69,84,84,88,51,68,93,79,59,78,89,88,80,86,83,90,86,76,82,89,127